Protein AF-A0A501WAD2-F1 (afdb_monomer_lite)

Radius of gyration: 19.69 Å; chains: 1; bounding box: 41×46×66 Å

Structure (mmCIF, N/CA/C/O backbone):
data_AF-A0A501WAD2-F1
#
_entry.id   AF-A0A501WAD2-F1
#
loop_
_atom_site.group_PDB
_atom_site.id
_atom_site.type_symbol
_atom_site.label_atom_id
_atom_site.label_alt_id
_atom_site.label_comp_id
_atom_site.label_asym_id
_atom_site.label_entity_id
_atom_site.label_seq_id
_atom_site.pdbx_PDB_ins_code
_atom_site.Cartn_x
_atom_site.Cartn_y
_atom_site.Cartn_z
_atom_site.occupancy
_atom_site.B_iso_or_equiv
_atom_site.auth_seq_id
_atom_site.auth_comp_id
_atom_site.auth_asym_id
_atom_site.auth_atom_id
_atom_site.pdbx_PDB_model_num
ATOM 1 N N . MET A 1 1 ? -10.695 -3.472 30.722 1.00 73.25 1 MET A N 1
ATOM 2 C CA . MET A 1 1 ? -9.506 -3.443 29.835 1.00 73.25 1 MET A CA 1
ATOM 3 C C . MET A 1 1 ? -9.519 -4.589 28.823 1.00 73.25 1 MET A C 1
ATOM 5 O O . MET A 1 1 ? -9.433 -4.303 27.638 1.00 73.25 1 MET A O 1
ATOM 9 N N . ILE A 1 2 ? -9.772 -5.833 29.249 1.00 86.38 2 ILE A N 1
ATOM 10 C CA . ILE A 1 2 ? -9.885 -7.027 28.379 1.00 86.38 2 ILE A CA 1
ATOM 11 C C . ILE A 1 2 ? -10.827 -6.835 27.174 1.00 86.38 2 ILE A C 1
ATOM 13 O O . ILE A 1 2 ? -10.430 -7.096 26.046 1.00 86.38 2 ILE A O 1
ATOM 17 N N . LYS A 1 3 ? -12.031 -6.272 27.371 1.00 86.75 3 LYS A N 1
ATOM 18 C CA . LYS A 1 3 ? -12.983 -6.011 26.268 1.00 86.75 3 LYS A CA 1
ATOM 19 C C . LYS A 1 3 ? -12.389 -5.155 25.136 1.00 86.75 3 LYS A C 1
ATOM 21 O O . LYS A 1 3 ? -12.665 -5.409 23.973 1.00 86.75 3 LYS A O 1
ATOM 26 N N . ARG A 1 4 ? -11.553 -4.158 25.459 1.00 85.75 4 ARG A N 1
ATOM 27 C CA . ARG A 1 4 ? -10.900 -3.309 24.445 1.00 85.75 4 ARG A CA 1
ATOM 28 C C . ARG A 1 4 ? -9.785 -4.047 23.708 1.00 85.75 4 ARG A C 1
ATOM 30 O O . ARG A 1 4 ? -9.623 -3.819 22.518 1.00 85.75 4 ARG A O 1
ATOM 37 N N . ALA A 1 5 ? -9.058 -4.927 24.397 1.00 89.06 5 ALA A N 1
ATOM 38 C CA . ALA A 1 5 ? -8.034 -5.761 23.775 1.00 89.06 5 ALA A CA 1
ATOM 39 C C . ALA A 1 5 ? -8.655 -6.742 22.767 1.00 89.06 5 ALA A C 1
ATOM 41 O O . ALA A 1 5 ? -8.187 -6.823 21.638 1.00 89.06 5 ALA A O 1
ATOM 42 N N . ILE A 1 6 ? -9.766 -7.394 23.131 1.00 93.94 6 ILE A N 1
ATOM 43 C CA . ILE A 1 6 ? -10.498 -8.307 22.237 1.00 93.94 6 ILE A CA 1
ATOM 44 C C . ILE A 1 6 ? -10.983 -7.573 20.980 1.00 93.94 6 ILE A C 1
ATOM 46 O O . ILE A 1 6 ? -10.770 -8.051 19.871 1.00 93.94 6 ILE A O 1
ATOM 50 N N . ILE A 1 7 ? -11.583 -6.387 21.138 1.00 93.81 7 ILE A N 1
ATOM 51 C CA . ILE A 1 7 ? -12.033 -5.580 19.992 1.00 93.81 7 ILE A CA 1
ATOM 52 C C . ILE A 1 7 ? -10.848 -5.187 19.099 1.00 93.81 7 ILE A C 1
ATOM 54 O O . ILE A 1 7 ? -10.958 -5.275 17.881 1.00 93.81 7 ILE A O 1
ATOM 58 N N . GLY A 1 8 ? -9.709 -4.805 19.685 1.00 93.62 8 GLY A N 1
ATOM 59 C CA . GLY A 1 8 ? -8.494 -4.512 18.924 1.00 93.62 8 GLY A CA 1
ATOM 60 C C . GLY A 1 8 ? -8.028 -5.707 18.089 1.00 93.62 8 GLY A C 1
ATOM 61 O O . GLY A 1 8 ? -7.800 -5.559 16.894 1.00 93.62 8 GLY A O 1
ATOM 62 N N . ILE A 1 9 ? -7.965 -6.902 18.683 1.00 95.81 9 ILE A N 1
ATOM 63 C CA . ILE A 1 9 ? -7.579 -8.131 17.968 1.00 95.81 9 ILE A CA 1
ATOM 64 C C . ILE A 1 9 ? -8.532 -8.404 16.800 1.00 95.81 9 ILE A C 1
ATOM 66 O O . ILE A 1 9 ? -8.077 -8.659 15.688 1.00 95.81 9 ILE A O 1
ATOM 70 N N . LEU A 1 10 ? -9.845 -8.293 17.017 1.00 96.69 10 LEU A N 1
ATOM 71 C CA . LEU A 1 10 ? -10.831 -8.482 15.949 1.00 96.69 10 LEU A CA 1
ATOM 72 C C . LEU A 1 10 ? -10.635 -7.478 14.806 1.00 96.69 10 LEU A C 1
ATOM 74 O O . LEU A 1 10 ? -10.678 -7.859 13.642 1.00 96.69 10 LEU A O 1
ATOM 78 N N . ILE A 1 11 ? -10.365 -6.212 15.119 1.00 96.50 11 ILE A N 1
ATOM 79 C CA . ILE A 1 11 ? -10.131 -5.169 14.110 1.00 96.50 11 ILE A CA 1
ATOM 80 C C . ILE A 1 11 ? -8.839 -5.413 13.333 1.00 96.50 11 ILE A C 1
ATOM 82 O O . ILE A 1 11 ? -8.814 -5.228 12.118 1.00 96.50 11 ILE A O 1
ATOM 86 N N . PHE A 1 12 ? -7.784 -5.863 14.010 1.00 97.12 12 PHE A N 1
ATOM 87 C CA . PHE A 1 12 ? -6.547 -6.263 13.351 1.00 97.12 12 PHE A CA 1
ATOM 88 C C . PHE A 1 12 ? -6.797 -7.398 12.350 1.00 97.12 12 PHE A C 1
ATOM 90 O O . PHE A 1 12 ? -6.372 -7.303 11.201 1.00 97.12 12 PHE A O 1
ATOM 97 N N . LEU A 1 13 ? -7.547 -8.430 12.755 1.00 97.56 13 LEU A N 1
ATOM 98 C CA . LEU A 1 13 ? -7.909 -9.552 11.885 1.00 97.56 13 LEU A CA 1
ATOM 99 C C . LEU A 1 13 ? -8.771 -9.114 10.696 1.00 97.56 13 LEU A C 1
ATOM 101 O O . LEU A 1 13 ? -8.549 -9.587 9.586 1.00 97.56 13 LEU A O 1
ATOM 105 N N . VAL A 1 14 ? -9.704 -8.177 10.892 1.00 96.88 14 VAL A N 1
ATOM 106 C CA . VAL A 1 14 ? -10.472 -7.576 9.787 1.00 96.88 14 VAL A CA 1
ATOM 107 C C . VAL A 1 14 ? -9.543 -6.851 8.810 1.00 96.88 14 VAL A C 1
ATOM 109 O O . VAL A 1 14 ? -9.708 -6.987 7.598 1.00 96.88 14 VAL A O 1
ATOM 112 N N . GLY A 1 15 ? -8.540 -6.125 9.310 1.00 96.81 15 GLY A N 1
ATOM 113 C CA . GLY A 1 15 ? -7.517 -5.492 8.476 1.00 96.81 15 GLY A CA 1
ATOM 114 C C . GLY A 1 15 ? -6.723 -6.510 7.655 1.00 96.81 15 GLY A C 1
ATOM 115 O O . GLY A 1 15 ? -6.603 -6.358 6.443 1.00 96.81 15 GLY A O 1
ATOM 116 N N . VAL A 1 16 ? -6.258 -7.590 8.288 1.00 96.94 16 VAL A N 1
ATOM 117 C CA . VAL A 1 16 ? -5.551 -8.694 7.615 1.00 96.94 16 VAL A CA 1
ATOM 118 C C . VAL A 1 16 ? -6.428 -9.356 6.549 1.00 96.94 16 VAL A C 1
ATOM 120 O O . VAL A 1 16 ? -5.984 -9.534 5.418 1.00 96.94 16 VAL A O 1
ATOM 123 N N . ALA A 1 17 ? -7.687 -9.667 6.869 1.00 96.81 17 ALA A N 1
ATOM 124 C CA . ALA A 1 17 ? -8.629 -10.251 5.915 1.00 96.81 17 ALA A CA 1
ATOM 125 C C . ALA A 1 17 ? -8.881 -9.319 4.720 1.00 96.81 17 ALA A C 1
ATOM 127 O O . ALA A 1 17 ? -8.909 -9.763 3.576 1.00 96.81 17 ALA A O 1
ATOM 128 N N . THR A 1 18 ? -8.999 -8.013 4.973 1.00 94.81 18 THR A N 1
ATOM 129 C CA . THR A 1 18 ? -9.127 -7.005 3.912 1.00 94.81 18 THR A CA 1
ATOM 130 C C . THR A 1 18 ? -7.891 -6.990 3.012 1.00 94.81 18 THR A C 1
ATOM 132 O O . THR A 1 18 ? -8.026 -6.904 1.795 1.00 94.81 18 THR A O 1
ATOM 135 N N . ALA A 1 19 ? -6.693 -7.125 3.585 1.00 96.00 19 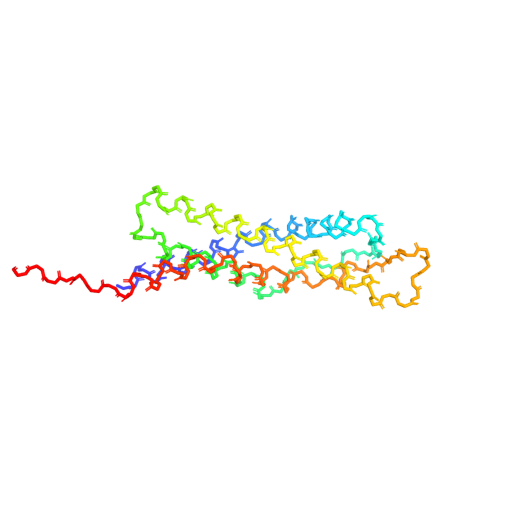ALA A N 1
ATOM 136 C CA . ALA A 1 19 ? -5.454 -7.231 2.821 1.00 96.00 19 ALA A CA 1
ATOM 137 C C . ALA A 1 19 ? -5.462 -8.442 1.873 1.00 96.00 19 ALA A C 1
ATOM 139 O O . ALA A 1 19 ? -5.141 -8.285 0.701 1.00 96.00 19 ALA A O 1
ATOM 140 N N . VAL A 1 20 ? -5.905 -9.616 2.337 1.00 95.06 20 VAL A N 1
ATOM 141 C CA . VAL A 1 20 ? -6.034 -10.815 1.483 1.00 95.06 20 VAL A CA 1
ATOM 142 C C . VAL A 1 20 ? -6.964 -10.560 0.291 1.00 95.06 20 VAL A C 1
ATOM 144 O O . VAL A 1 20 ? -6.650 -10.942 -0.832 1.00 95.06 20 VAL A O 1
ATOM 147 N N . LEU A 1 21 ? -8.089 -9.871 0.506 1.00 94.81 21 LEU A N 1
ATOM 148 C CA . LEU A 1 21 ? -9.041 -9.557 -0.567 1.00 94.81 21 LEU A CA 1
ATOM 149 C C . LEU A 1 21 ? -8.498 -8.533 -1.576 1.00 94.81 21 LEU A C 1
ATOM 151 O O . LEU A 1 21 ? -8.864 -8.566 -2.751 1.00 94.81 21 LEU A O 1
ATOM 155 N N . LEU A 1 22 ? -7.654 -7.603 -1.126 1.00 94.06 22 LEU A N 1
ATOM 156 C CA . LEU A 1 22 ? -7.138 -6.510 -1.953 1.00 94.06 22 LEU A CA 1
ATOM 157 C C . LEU A 1 22 ? -5.816 -6.828 -2.650 1.00 94.06 22 LEU A C 1
ATOM 159 O O . LEU A 1 22 ? -5.440 -6.091 -3.559 1.00 94.06 22 LEU A O 1
ATOM 163 N N . GLU A 1 23 ? -5.128 -7.898 -2.263 1.00 93.31 23 GLU A N 1
ATOM 164 C CA . GLU A 1 23 ? -3.789 -8.238 -2.746 1.00 93.31 23 GLU A CA 1
ATOM 165 C C . GLU A 1 23 ? -3.671 -8.221 -4.269 1.00 93.31 23 GLU A C 1
ATOM 167 O O . GLU A 1 23 ? -2.887 -7.445 -4.824 1.00 93.31 23 GLU A O 1
ATOM 172 N N . GLN A 1 24 ? -4.495 -9.018 -4.949 1.00 91.88 24 GLN A N 1
ATOM 173 C CA . GLN A 1 24 ? -4.446 -9.122 -6.403 1.00 91.88 24 GLN A CA 1
ATOM 174 C C . GLN A 1 24 ? -4.821 -7.797 -7.077 1.00 91.88 24 GLN A C 1
ATOM 176 O O . GLN A 1 24 ? -4.161 -7.365 -8.021 1.00 91.88 24 GLN A O 1
ATOM 181 N N . SER A 1 25 ? -5.852 -7.124 -6.562 1.00 93.88 25 SER A N 1
ATOM 182 C CA . SER A 1 25 ? -6.340 -5.858 -7.119 1.00 93.88 25 SER A CA 1
ATOM 183 C C . SER A 1 25 ? -5.280 -4.762 -7.035 1.00 93.88 25 SER A C 1
ATOM 185 O O . SER A 1 25 ? -5.050 -4.037 -8.000 1.00 93.88 25 SER A O 1
ATOM 187 N N . LEU A 1 26 ? -4.598 -4.655 -5.893 1.00 93.44 26 LEU A N 1
ATOM 188 C CA . LEU A 1 26 ? -3.572 -3.640 -5.692 1.00 93.44 26 LEU A CA 1
ATOM 189 C C . LEU A 1 26 ? -2.330 -3.916 -6.541 1.00 93.44 26 LEU A C 1
ATOM 191 O O . LEU A 1 26 ? -1.719 -2.982 -7.053 1.00 93.44 26 LEU A O 1
ATOM 195 N N . ARG A 1 27 ? -1.967 -5.187 -6.723 1.00 93.06 27 ARG A N 1
ATOM 196 C CA . ARG A 1 27 ? -0.830 -5.563 -7.561 1.00 93.06 27 ARG A CA 1
ATOM 197 C C . ARG A 1 27 ? -1.052 -5.187 -9.020 1.00 93.06 27 ARG A C 1
ATOM 199 O O . ARG A 1 27 ? -0.196 -4.530 -9.606 1.00 93.06 27 ARG A O 1
ATOM 206 N N . VAL A 1 28 ? -2.212 -5.545 -9.572 1.00 93.31 28 VAL A N 1
ATOM 207 C CA . VAL A 1 28 ? -2.609 -5.155 -10.934 1.00 93.31 28 VAL A CA 1
ATOM 208 C C . VAL A 1 28 ? -2.623 -3.632 -11.057 1.00 93.31 28 VAL A C 1
ATOM 210 O O . VAL A 1 28 ? -2.043 -3.085 -11.989 1.00 93.31 28 VAL A O 1
ATOM 213 N N . PHE A 1 29 ? -3.169 -2.933 -10.060 1.00 95.56 29 PHE A N 1
ATOM 214 C CA . PHE A 1 29 ? -3.171 -1.473 -10.043 1.00 95.56 29 PHE A CA 1
ATOM 215 C C . PHE A 1 29 ? -1.755 -0.867 -10.060 1.00 95.56 29 PHE A C 1
ATOM 217 O O . PHE A 1 29 ? -1.494 0.062 -10.821 1.00 95.56 29 PHE A O 1
ATOM 224 N N . ILE A 1 30 ? -0.814 -1.406 -9.275 1.00 95.56 30 ILE A N 1
ATOM 225 C CA . ILE A 1 30 ? 0.594 -0.978 -9.296 1.00 95.56 30 ILE A CA 1
ATOM 226 C C . ILE A 1 30 ? 1.215 -1.242 -10.675 1.00 95.56 30 ILE A C 1
ATOM 228 O O . ILE A 1 30 ? 1.897 -0.373 -11.213 1.00 95.56 30 ILE A O 1
ATOM 232 N N . GLN A 1 31 ? 0.965 -2.403 -11.281 1.00 94.12 31 GLN A N 1
ATOM 233 C CA . GLN A 1 31 ? 1.476 -2.725 -12.619 1.00 94.12 31 GLN A CA 1
ATOM 234 C C . GLN A 1 31 ? 0.954 -1.747 -13.680 1.00 94.12 31 GLN A C 1
ATOM 236 O O . GLN A 1 31 ? 1.719 -1.281 -14.529 1.00 94.12 31 GLN A O 1
ATOM 241 N N . ASP A 1 32 ? -0.328 -1.396 -13.618 1.00 94.94 32 ASP A N 1
ATOM 242 C CA . ASP A 1 32 ? -0.934 -0.433 -14.536 1.00 94.94 32 ASP A CA 1
ATOM 243 C C . ASP A 1 32 ? -0.375 0.975 -14.331 1.00 94.94 32 ASP A C 1
ATOM 245 O O . ASP A 1 32 ? -0.071 1.663 -15.308 1.00 94.94 32 ASP A O 1
ATOM 249 N N . LEU A 1 33 ? -0.128 1.381 -13.080 1.00 95.62 33 LEU A N 1
ATOM 250 C CA . LEU A 1 33 ? 0.578 2.627 -12.788 1.00 95.62 33 LEU A CA 1
ATOM 251 C C . LEU A 1 33 ? 1.986 2.630 -13.382 1.00 95.62 33 LEU A C 1
ATOM 253 O O . LEU A 1 33 ? 2.373 3.626 -13.982 1.00 95.62 33 LEU A O 1
ATOM 257 N N . TYR A 1 34 ? 2.740 1.534 -13.292 1.00 94.06 34 TYR A N 1
ATOM 258 C CA . TYR A 1 34 ? 4.076 1.460 -13.894 1.00 94.06 34 TYR A CA 1
ATOM 259 C C . TYR A 1 34 ? 4.038 1.667 -15.407 1.00 94.06 34 TYR A C 1
ATOM 261 O O . TYR A 1 34 ? 4.831 2.446 -15.934 1.00 94.06 34 TYR A O 1
ATOM 269 N N . LYS A 1 35 ? 3.102 1.023 -16.113 1.00 93.38 35 LYS A N 1
ATOM 270 C CA . LYS A 1 35 ? 2.935 1.209 -17.566 1.00 93.38 35 LYS A CA 1
ATOM 271 C C . LYS A 1 35 ? 2.500 2.633 -17.902 1.00 93.38 35 LYS A C 1
ATOM 273 O O . LYS A 1 35 ? 3.060 3.261 -18.797 1.00 93.38 35 LYS A O 1
ATOM 278 N N . SER A 1 36 ? 1.508 3.149 -17.176 1.00 94.56 36 SER A N 1
ATOM 279 C CA . SER A 1 36 ? 0.913 4.456 -17.452 1.00 94.56 36 SER A CA 1
ATOM 280 C C . SER A 1 36 ? 1.875 5.603 -17.151 1.00 94.56 36 SER A C 1
ATOM 282 O O . SER A 1 36 ? 2.004 6.517 -17.959 1.00 94.56 36 SER A O 1
ATOM 284 N N . LEU A 1 37 ? 2.557 5.567 -16.004 1.00 93.19 37 LEU A N 1
ATOM 285 C CA . LEU A 1 37 ? 3.455 6.636 -15.556 1.00 93.19 37 LEU A CA 1
ATOM 286 C C . LEU A 1 37 ? 4.752 6.679 -16.365 1.00 93.19 37 LEU A C 1
ATOM 288 O O . LEU A 1 37 ? 5.348 7.741 -16.494 1.00 93.19 37 LEU A O 1
ATOM 292 N N . SER A 1 38 ? 5.164 5.550 -16.941 1.00 89.94 38 SER A N 1
ATOM 293 C CA . SER A 1 38 ? 6.347 5.452 -17.799 1.00 89.94 38 SER A CA 1
ATOM 294 C C . SER A 1 38 ? 6.074 5.744 -19.280 1.00 89.94 38 SER A C 1
ATOM 296 O O . SER A 1 38 ? 6.963 5.565 -20.113 1.00 89.94 38 SER A O 1
ATOM 298 N N . GLY A 1 39 ? 4.850 6.134 -19.652 1.00 87.88 39 GLY A N 1
ATOM 299 C CA . GLY A 1 39 ? 4.488 6.349 -21.056 1.00 87.88 39 GLY A CA 1
ATOM 300 C C . GLY A 1 39 ? 4.620 5.084 -21.913 1.00 87.88 39 GLY A C 1
ATOM 301 O O . GLY A 1 39 ? 5.023 5.172 -23.069 1.00 87.88 39 GLY A O 1
ATOM 302 N N . GLN A 1 40 ? 4.318 3.907 -21.347 1.00 85.88 40 GLN A N 1
ATOM 303 C CA . GLN A 1 40 ? 4.454 2.587 -21.989 1.00 85.88 40 GLN A CA 1
ATOM 304 C C . GLN A 1 40 ? 5.901 2.167 -22.307 1.00 85.88 40 GLN A C 1
ATOM 306 O O . GLN A 1 40 ? 6.120 1.209 -23.051 1.00 85.88 40 GLN A O 1
ATOM 311 N N . SER A 1 41 ? 6.906 2.846 -21.745 1.00 87.25 41 SER A N 1
ATOM 312 C CA . SER A 1 41 ? 8.304 2.414 -21.882 1.00 87.25 41 SER A CA 1
ATOM 313 C C . SER A 1 41 ? 8.617 1.174 -21.037 1.00 87.25 41 SER A C 1
ATOM 315 O O . SER A 1 41 ? 9.511 0.410 -21.398 1.00 87.25 41 SER A O 1
ATOM 317 N N . ILE A 1 42 ? 7.856 0.920 -19.965 1.00 90.19 42 ILE A N 1
ATOM 318 C CA . ILE A 1 42 ? 7.921 -0.326 -19.192 1.00 90.19 42 ILE A CA 1
ATOM 319 C C . ILE A 1 42 ? 6.843 -1.297 -19.675 1.00 90.19 42 ILE A C 1
ATOM 321 O O . ILE A 1 42 ? 5.653 -0.981 -19.654 1.00 90.19 42 ILE A O 1
ATOM 325 N N . TYR A 1 43 ? 7.253 -2.514 -20.031 1.00 90.50 43 TYR A N 1
ATOM 326 C CA . TYR A 1 43 ? 6.351 -3.634 -20.305 1.00 90.50 43 TYR A CA 1
ATOM 327 C C . TYR A 1 43 ? 6.760 -4.857 -19.485 1.00 90.50 43 TYR A C 1
ATOM 329 O O . TYR A 1 43 ? 7.935 -5.048 -19.175 1.00 90.50 43 TYR A O 1
ATOM 337 N N . PHE A 1 44 ? 5.786 -5.688 -19.119 1.00 90.50 44 PHE A N 1
ATOM 338 C CA . PHE A 1 44 ? 6.040 -6.838 -18.258 1.00 90.50 44 PHE A CA 1
ATOM 339 C C . PHE A 1 44 ? 6.289 -8.115 -19.057 1.00 90.50 44 PHE A C 1
ATOM 341 O O . PHE A 1 44 ? 5.560 -8.409 -20.005 1.00 90.50 44 PHE A O 1
ATOM 348 N N . VAL A 1 45 ? 7.301 -8.882 -18.650 1.00 89.94 45 VAL A N 1
ATOM 349 C CA . VAL A 1 45 ? 7.702 -10.150 -19.276 1.00 89.94 45 VAL A CA 1
ATOM 350 C C . VAL A 1 45 ? 7.690 -11.312 -18.281 1.00 89.94 45 VAL A C 1
ATOM 352 O O . VAL A 1 45 ? 7.875 -11.147 -17.074 1.00 89.94 45 VAL A O 1
ATOM 355 N N . GLY A 1 46 ? 7.498 -12.524 -18.802 1.00 87.00 46 GLY A N 1
ATOM 356 C CA . GLY A 1 46 ? 7.414 -13.749 -18.006 1.00 87.00 46 GLY A CA 1
ATOM 357 C C . GLY A 1 46 ? 6.020 -14.009 -17.429 1.00 87.00 46 GLY A C 1
ATOM 358 O O . GLY A 1 46 ? 5.033 -13.409 -17.850 1.00 87.00 46 GLY A O 1
ATOM 359 N N . LYS A 1 47 ? 5.936 -14.951 -16.486 1.00 82.31 47 LYS A N 1
ATOM 360 C CA . LYS A 1 47 ? 4.702 -15.273 -15.757 1.00 82.31 47 LYS A CA 1
ATOM 361 C C . LYS A 1 47 ? 4.683 -14.522 -14.425 1.00 82.31 47 LYS A C 1
ATOM 363 O O . LYS A 1 47 ? 5.728 -14.379 -13.792 1.00 82.31 47 LYS A O 1
ATOM 368 N N . ASP A 1 48 ? 3.504 -14.081 -14.003 1.00 80.12 48 ASP A N 1
ATOM 369 C CA . ASP A 1 48 ? 3.290 -13.541 -12.660 1.00 80.12 48 ASP A CA 1
ATOM 370 C C . ASP A 1 48 ? 3.333 -14.704 -11.654 1.00 80.12 48 ASP A C 1
ATOM 372 O O . ASP A 1 48 ? 2.413 -15.519 -11.588 1.00 80.12 48 ASP A O 1
ATOM 376 N N . PHE A 1 49 ? 4.454 -14.839 -10.941 1.00 73.88 49 PHE A N 1
ATOM 377 C CA . PHE A 1 49 ? 4.708 -15.931 -9.994 1.00 73.88 49 PHE A CA 1
ATOM 378 C C . PHE A 1 49 ? 4.611 -15.484 -8.535 1.00 73.88 49 PHE A C 1
ATOM 380 O O . PHE A 1 49 ? 5.225 -16.090 -7.658 1.00 73.88 49 PHE A O 1
ATOM 387 N N . ASN A 1 50 ? 3.838 -14.441 -8.247 1.00 71.81 50 ASN A N 1
ATOM 388 C CA . ASN A 1 50 ? 3.699 -13.957 -6.884 1.00 71.81 50 A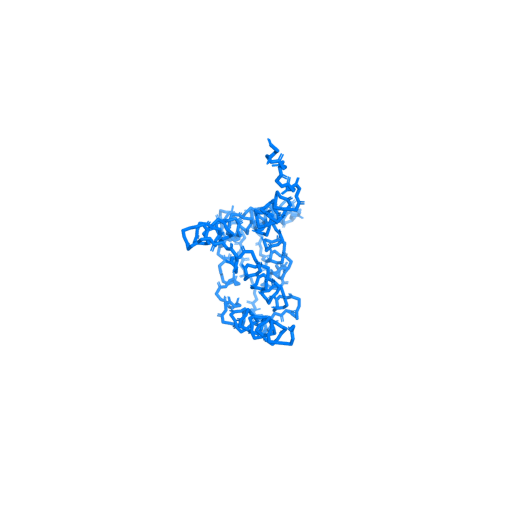SN A CA 1
ATOM 389 C C . ASN A 1 50 ? 2.398 -14.503 -6.260 1.00 71.81 50 ASN A C 1
ATOM 391 O O . ASN A 1 50 ? 1.355 -13.861 -6.259 1.00 71.81 50 ASN A O 1
ATOM 395 N N . LEU A 1 51 ? 2.413 -15.761 -5.810 1.00 72.06 51 LEU A N 1
ATOM 396 C CA . LEU A 1 51 ? 1.200 -16.447 -5.327 1.00 72.06 51 LEU A CA 1
ATOM 397 C C . LEU A 1 51 ? 0.628 -15.847 -4.034 1.00 72.06 51 LEU A C 1
ATOM 399 O O . LEU A 1 51 ? -0.585 -15.878 -3.854 1.00 72.06 51 LEU A O 1
ATOM 403 N N . PHE A 1 52 ? 1.487 -15.309 -3.167 1.00 81.31 52 PHE A N 1
ATOM 404 C CA . PHE A 1 52 ? 1.101 -14.713 -1.890 1.00 81.31 52 PHE A CA 1
ATOM 405 C C . PHE A 1 52 ? 2.045 -13.566 -1.538 1.00 81.31 52 PHE A C 1
ATOM 407 O O . PHE A 1 52 ? 3.260 -13.687 -1.714 1.00 81.31 52 PHE A O 1
ATOM 414 N N . ALA A 1 53 ? 1.496 -12.480 -1.004 1.00 86.75 53 ALA A N 1
ATOM 415 C CA . ALA A 1 53 ? 2.274 -11.379 -0.461 1.00 86.75 53 ALA A CA 1
ATOM 416 C C . ALA A 1 53 ? 3.028 -11.796 0.811 1.00 86.75 53 ALA A C 1
ATOM 418 O O . ALA A 1 53 ? 2.721 -12.806 1.455 1.00 86.75 53 ALA A O 1
ATOM 419 N N . SER A 1 54 ? 4.035 -11.014 1.208 1.00 91.44 54 SER A N 1
ATOM 420 C CA . SER A 1 54 ? 4.764 -11.321 2.439 1.00 91.44 54 SER A CA 1
ATOM 421 C C . SER A 1 54 ? 3.895 -11.131 3.694 1.00 91.44 54 SER A C 1
ATOM 423 O O . SER A 1 54 ? 2.959 -10.333 3.714 1.00 91.44 54 SER A O 1
ATOM 425 N N . PRO A 1 55 ? 4.245 -11.761 4.828 1.00 93.44 55 PRO A N 1
ATOM 426 C CA . PRO A 1 55 ? 3.600 -11.482 6.113 1.00 93.44 55 PRO A CA 1
ATOM 427 C C . PRO A 1 55 ? 3.581 -9.991 6.493 1.00 93.44 55 PRO A C 1
ATOM 429 O O . PRO A 1 55 ? 2.660 -9.529 7.168 1.00 93.44 55 PRO A O 1
ATOM 432 N N . ILE A 1 56 ? 4.579 -9.221 6.042 1.00 93.88 56 ILE A N 1
ATOM 433 C CA . ILE A 1 56 ? 4.694 -7.783 6.314 1.00 93.88 56 ILE A CA 1
ATOM 434 C C . ILE A 1 56 ? 3.555 -7.015 5.633 1.00 93.88 56 ILE A C 1
ATOM 436 O O . ILE A 1 56 ? 2.966 -6.130 6.258 1.00 93.88 56 ILE A O 1
ATOM 440 N N . TYR A 1 57 ? 3.193 -7.396 4.403 1.00 94.00 57 TYR A N 1
ATOM 441 C CA . TYR A 1 57 ? 2.033 -6.862 3.687 1.00 94.00 57 TYR A CA 1
ATOM 442 C C . TYR A 1 57 ? 0.767 -6.987 4.543 1.00 94.00 57 TYR A C 1
ATOM 444 O O . TYR A 1 57 ? 0.122 -5.983 4.853 1.00 94.00 57 TYR A O 1
ATOM 452 N N . TYR A 1 58 ? 0.444 -8.196 5.011 1.00 95.50 58 TYR A N 1
ATOM 453 C CA . TYR A 1 58 ? -0.803 -8.440 5.743 1.00 95.50 58 TYR A CA 1
ATOM 454 C C . TYR A 1 58 ? -0.816 -7.717 7.092 1.00 95.50 58 TYR A C 1
ATOM 456 O O . TYR A 1 58 ? -1.799 -7.062 7.455 1.00 95.50 58 TYR A O 1
ATOM 464 N N . CYS A 1 59 ? 0.304 -7.771 7.816 1.00 95.62 59 CYS A N 1
ATOM 465 C CA . CYS A 1 59 ? 0.462 -7.076 9.088 1.00 95.62 59 CYS A CA 1
ATOM 466 C C . CYS A 1 59 ? 0.303 -5.557 8.940 1.00 95.62 59 CYS A C 1
ATOM 468 O O . CYS A 1 59 ? -0.277 -4.923 9.822 1.00 95.62 59 CYS A O 1
ATOM 470 N N . SER A 1 60 ? 0.753 -4.964 7.828 1.00 95.75 60 SER A N 1
ATOM 471 C CA . SER A 1 60 ? 0.636 -3.519 7.599 1.00 95.75 60 SER A CA 1
ATOM 472 C C . SER A 1 60 ? -0.822 -3.042 7.533 1.00 95.75 60 SER A C 1
ATOM 474 O O . SER A 1 60 ? -1.150 -2.007 8.117 1.00 95.75 60 SER A O 1
ATOM 476 N N . PHE A 1 61 ? -1.727 -3.828 6.937 1.00 95.94 61 PHE A N 1
ATOM 477 C CA . PHE A 1 61 ? -3.165 -3.524 6.912 1.00 95.94 61 PHE A CA 1
ATOM 478 C C . PHE A 1 61 ? -3.820 -3.719 8.272 1.00 95.94 61 PHE A C 1
ATOM 480 O O . PHE A 1 61 ? -4.652 -2.905 8.677 1.00 95.94 61 PHE A O 1
ATOM 487 N N . GLY A 1 62 ? -3.426 -4.763 9.002 1.00 96.06 62 GLY A N 1
ATOM 488 C CA . GLY A 1 62 ? -3.875 -4.961 10.377 1.00 96.06 62 GLY A CA 1
ATOM 489 C C . GLY A 1 62 ? -3.499 -3.774 11.273 1.00 96.06 62 GLY A C 1
ATOM 490 O O . GLY A 1 62 ? -4.341 -3.253 12.009 1.00 96.06 62 GLY A O 1
ATOM 491 N N . ILE A 1 63 ? -2.258 -3.286 11.168 1.00 94.94 63 ILE A N 1
ATOM 492 C CA . ILE A 1 63 ? -1.784 -2.102 11.900 1.00 94.94 63 ILE A CA 1
ATOM 493 C C . ILE A 1 63 ? -2.543 -0.846 11.456 1.00 94.94 63 ILE A C 1
ATOM 495 O O . ILE A 1 63 ? -3.004 -0.087 12.308 1.00 94.94 63 ILE A O 1
ATOM 499 N N . LEU A 1 64 ? -2.726 -0.634 10.150 1.00 95.25 64 LEU A N 1
ATOM 500 C CA . LEU A 1 64 ? -3.506 0.487 9.618 1.00 95.25 64 LEU A CA 1
ATOM 501 C C . LEU A 1 64 ? -4.927 0.507 10.203 1.00 95.25 64 LEU A C 1
ATOM 503 O O . LEU A 1 64 ? -5.372 1.543 10.700 1.00 95.25 64 LEU A O 1
ATOM 507 N N . ALA A 1 65 ? -5.613 -0.639 10.207 1.00 94.88 65 ALA A N 1
ATOM 508 C CA . ALA A 1 65 ? -6.955 -0.776 10.766 1.00 94.88 65 ALA A CA 1
ATOM 509 C C . ALA A 1 65 ? -6.989 -0.445 12.268 1.00 94.88 65 ALA A C 1
ATOM 511 O O . ALA A 1 65 ? -7.859 0.306 12.716 1.00 94.88 65 ALA A O 1
ATOM 512 N N . LEU A 1 66 ? -6.013 -0.934 13.041 1.00 94.25 66 LEU A N 1
ATOM 513 C CA . LEU A 1 66 ? -5.878 -0.614 14.465 1.00 94.25 66 LEU A CA 1
ATOM 514 C C . LEU A 1 66 ? -5.674 0.883 14.713 1.00 94.25 66 LEU A C 1
ATOM 516 O O . LEU A 1 66 ? -6.341 1.466 15.574 1.00 94.25 66 LEU A O 1
ATOM 520 N N . VAL A 1 67 ? -4.769 1.517 13.964 1.00 91.69 67 VAL A N 1
ATOM 521 C CA . VAL A 1 67 ? -4.478 2.948 14.110 1.00 91.69 67 VAL A CA 1
ATOM 522 C C . VAL A 1 67 ? -5.713 3.773 13.758 1.00 91.69 67 VAL A C 1
ATOM 524 O O . VAL A 1 67 ? -6.107 4.638 14.544 1.00 91.69 67 VAL A O 1
ATOM 527 N N . LEU A 1 68 ? -6.381 3.469 12.644 1.00 91.38 68 LEU A N 1
ATOM 528 C CA . LEU A 1 68 ? -7.603 4.160 12.231 1.00 91.38 68 LEU A CA 1
ATOM 529 C C . LEU A 1 68 ? -8.737 3.982 13.237 1.00 91.38 68 LEU A C 1
ATOM 531 O O . LEU A 1 68 ? -9.398 4.960 13.594 1.00 91.38 68 LEU A O 1
ATOM 535 N N . TRP A 1 69 ? -8.932 2.773 13.763 1.00 91.19 69 TRP A N 1
ATOM 536 C CA . TRP A 1 69 ? -9.908 2.543 14.820 1.00 91.19 69 TRP A CA 1
ATOM 537 C C . TRP A 1 69 ? -9.587 3.364 16.067 1.00 91.19 69 TRP A C 1
ATOM 539 O O . TRP A 1 69 ? -10.453 4.063 16.586 1.00 91.19 69 TRP A O 1
ATOM 549 N N . SER A 1 70 ? -8.332 3.354 16.522 1.00 88.31 70 SER A N 1
ATOM 550 C CA . SER A 1 70 ? -7.925 4.115 17.707 1.00 88.31 70 SER A CA 1
ATOM 551 C C . SER A 1 70 ? -8.136 5.629 17.539 1.00 88.31 70 SER A C 1
ATOM 553 O O . SER A 1 70 ? -8.562 6.306 18.481 1.00 88.31 70 SER A O 1
ATOM 555 N N . ALA A 1 71 ? -7.905 6.152 16.330 1.00 85.88 71 ALA A N 1
ATOM 556 C CA . ALA A 1 71 ? -8.066 7.563 15.998 1.00 85.88 71 ALA A CA 1
ATOM 557 C C . ALA A 1 71 ? -9.542 7.980 15.871 1.00 85.88 71 ALA A C 1
ATOM 559 O O . ALA A 1 71 ? -9.900 9.106 16.227 1.00 85.88 71 ALA A O 1
ATOM 560 N N . THR A 1 72 ? -10.406 7.077 15.400 1.00 87.69 72 THR A N 1
ATOM 561 C CA . THR A 1 72 ? -11.839 7.337 15.172 1.00 87.69 72 THR A CA 1
ATOM 562 C C . THR A 1 72 ? -12.727 6.989 16.367 1.00 87.69 72 THR A C 1
ATOM 564 O O . THR A 1 72 ? -13.761 7.622 16.552 1.00 87.69 72 THR A O 1
ATOM 567 N N . ALA A 1 73 ? -12.306 6.085 17.259 1.00 82.75 73 ALA A N 1
ATOM 568 C CA . ALA A 1 73 ? -13.099 5.618 18.405 1.00 82.75 73 ALA A CA 1
ATOM 569 C C . ALA A 1 73 ? -13.550 6.726 19.378 1.00 82.75 73 ALA A C 1
ATOM 571 O O . ALA A 1 73 ? -14.452 6.512 20.185 1.00 82.75 73 ALA A O 1
ATOM 572 N N . LYS A 1 74 ? -12.908 7.899 19.343 1.00 73.81 74 LYS A N 1
ATOM 573 C CA . LYS A 1 74 ? -13.241 9.063 20.184 1.00 73.81 74 LYS A CA 1
ATOM 574 C C . LYS A 1 74 ? -13.589 10.314 19.369 1.00 73.81 74 LYS A C 1
ATOM 576 O O . LYS A 1 74 ? -13.600 11.404 19.936 1.00 73.81 74 LYS A O 1
ATOM 581 N N . ALA A 1 75 ? -13.756 10.190 18.056 1.00 75.31 75 ALA A N 1
ATOM 582 C CA . ALA A 1 75 ? -14.043 11.311 17.171 1.00 75.31 75 ALA A CA 1
ATOM 583 C C . ALA A 1 75 ? -15.536 11.360 16.827 1.00 75.31 75 ALA A C 1
ATOM 585 O O . ALA A 1 75 ? -16.215 10.338 16.766 1.00 75.31 75 ALA A O 1
ATOM 586 N N . GLU A 1 76 ? -16.052 12.560 16.569 1.00 81.62 76 GLU A N 1
ATOM 587 C CA . GLU A 1 76 ? -17.404 12.721 16.035 1.00 81.62 76 GLU A CA 1
ATOM 588 C C . GLU A 1 76 ? -17.538 12.041 14.663 1.00 81.62 76 GLU A C 1
ATOM 590 O O . GLU A 1 76 ? -16.562 11.932 13.913 1.00 81.62 76 GLU A O 1
ATOM 595 N N . LYS A 1 77 ? -18.756 11.616 14.300 1.00 80.44 77 LYS A N 1
ATOM 596 C CA . LYS A 1 77 ? -19.018 10.876 13.049 1.00 80.44 77 LYS A CA 1
ATOM 597 C C . LYS A 1 77 ? -18.479 11.607 11.810 1.00 80.44 77 LYS A C 1
ATOM 599 O O . LYS A 1 77 ? -17.753 11.009 11.021 1.00 80.44 77 LYS A O 1
ATOM 604 N N . LYS A 1 78 ? -18.750 12.915 11.683 1.00 80.44 78 LYS A N 1
ATOM 605 C CA . LYS A 1 78 ? -18.250 13.749 10.570 1.00 80.44 78 LYS A CA 1
ATOM 606 C C . LYS A 1 78 ? -16.719 13.805 10.539 1.00 80.44 78 LYS A C 1
ATOM 608 O O . LYS A 1 78 ? -16.107 13.610 9.493 1.00 80.44 78 LYS A O 1
ATOM 613 N N . GLY A 1 79 ? -16.097 13.999 11.702 1.00 82.44 79 GLY A N 1
ATOM 614 C CA . GLY A 1 79 ? -14.641 14.046 11.837 1.00 82.44 79 GLY A CA 1
ATOM 615 C C . GLY A 1 79 ? -13.944 12.697 11.628 1.00 82.44 79 GLY A C 1
ATOM 616 O O . GLY A 1 79 ? -12.742 12.688 11.367 1.00 82.44 79 GLY A O 1
ATOM 617 N N . SER A 1 80 ? -14.666 11.580 11.753 1.00 86.12 80 SER A N 1
ATOM 618 C CA . SER A 1 80 ? -14.156 10.231 11.478 1.00 86.12 80 SER A CA 1
ATOM 619 C C . SER A 1 80 ? -14.157 9.928 9.982 1.00 86.12 80 SER A C 1
ATOM 621 O O . SER A 1 80 ? -13.149 9.468 9.459 1.00 86.12 80 SER A O 1
ATOM 623 N N . ILE A 1 81 ? -15.245 10.261 9.279 1.00 88.44 81 ILE A N 1
ATOM 624 C CA . ILE A 1 81 ? -15.346 10.084 7.821 1.00 88.44 81 ILE A CA 1
ATOM 625 C C . ILE A 1 81 ? -14.284 10.925 7.105 1.00 88.44 81 ILE A C 1
ATOM 627 O O . ILE A 1 81 ? -13.576 10.411 6.245 1.00 88.44 81 ILE A O 1
ATOM 631 N N . ALA A 1 82 ? -14.114 12.189 7.506 1.00 88.75 82 ALA A N 1
ATOM 632 C CA . ALA A 1 82 ? -13.090 13.060 6.933 1.00 88.75 82 ALA A CA 1
ATOM 633 C C . ALA A 1 82 ? -11.669 12.498 7.117 1.00 88.75 82 ALA A C 1
ATOM 635 O O . ALA A 1 82 ? -10.853 12.586 6.205 1.00 88.75 82 ALA A O 1
ATOM 636 N N . LEU A 1 83 ? -11.378 11.884 8.273 1.00 88.81 83 LEU A N 1
ATOM 637 C CA . LEU A 1 83 ? -10.079 11.259 8.524 1.00 88.81 83 LEU A CA 1
ATOM 638 C C . LEU A 1 83 ? -9.863 10.029 7.637 1.00 88.81 83 LEU A C 1
ATOM 640 O O . LEU A 1 83 ? -8.800 9.903 7.043 1.00 88.81 83 LEU A O 1
ATOM 644 N N . LEU A 1 84 ? -10.866 9.153 7.522 1.00 90.94 84 LEU A N 1
ATOM 645 C CA . LEU A 1 84 ? -10.788 7.967 6.664 1.00 90.94 84 LEU A CA 1
ATOM 646 C C . LEU A 1 84 ? -10.569 8.349 5.196 1.00 90.94 84 LEU A C 1
ATOM 648 O O . LEU A 1 84 ? -9.690 7.787 4.548 1.00 90.94 84 LEU A O 1
ATOM 652 N N . LEU A 1 85 ? -11.317 9.339 4.698 1.00 92.44 85 LEU A N 1
ATOM 653 C CA . LEU A 1 85 ? -11.147 9.861 3.341 1.00 92.44 85 LEU A CA 1
ATOM 654 C C . LEU A 1 85 ? -9.754 10.460 3.139 1.00 92.44 85 LEU A C 1
ATOM 656 O O . LEU A 1 85 ? -9.097 10.152 2.150 1.00 92.44 85 LEU A O 1
ATOM 660 N N . LEU A 1 86 ? -9.275 11.267 4.088 1.00 92.31 86 LEU A N 1
ATOM 661 C CA . LEU A 1 86 ? -7.945 11.864 4.007 1.00 92.31 86 LEU A CA 1
ATOM 662 C C . LEU A 1 86 ? -6.843 10.798 4.000 1.00 92.31 86 LEU A C 1
ATOM 664 O O . LEU A 1 86 ? -5.913 10.899 3.206 1.00 92.31 86 LEU A O 1
ATOM 668 N N . THR A 1 87 ? -6.949 9.767 4.844 1.00 93.31 87 THR A N 1
ATOM 669 C CA . THR A 1 87 ? -6.002 8.645 4.851 1.00 93.31 87 THR A CA 1
ATOM 670 C C . THR A 1 87 ? -6.046 7.869 3.537 1.00 93.31 87 THR A C 1
ATOM 672 O O . THR A 1 87 ? -4.990 7.550 3.001 1.00 93.31 87 THR A O 1
ATOM 675 N N . ALA A 1 88 ? -7.231 7.610 2.977 1.00 93.94 88 ALA A N 1
ATOM 676 C CA . ALA A 1 88 ? -7.356 6.928 1.691 1.00 93.94 88 ALA A CA 1
ATOM 677 C C . ALA A 1 88 ? -6.717 7.742 0.552 1.00 93.94 88 ALA A C 1
ATOM 679 O O . ALA A 1 88 ? -5.903 7.217 -0.205 1.00 93.94 88 ALA A O 1
ATOM 680 N N . VAL A 1 89 ? -7.014 9.044 0.468 1.00 95.25 89 VAL A N 1
ATOM 681 C CA . VAL A 1 89 ? -6.416 9.947 -0.531 1.00 95.25 89 VAL A CA 1
ATOM 682 C C . VAL A 1 89 ? -4.899 10.034 -0.360 1.00 95.25 89 VAL A C 1
ATOM 684 O O . VAL A 1 89 ? -4.171 9.975 -1.350 1.00 95.25 89 VAL A O 1
ATOM 687 N N . ALA A 1 90 ? -4.409 10.127 0.879 1.00 95.12 90 ALA A N 1
ATOM 688 C CA . ALA A 1 90 ? -2.977 10.148 1.163 1.00 95.12 90 ALA A CA 1
ATOM 689 C C . ALA A 1 90 ? -2.297 8.836 0.746 1.00 95.12 90 ALA A C 1
ATOM 691 O O . ALA A 1 90 ? -1.217 8.879 0.165 1.00 95.12 90 ALA A O 1
ATOM 692 N N . PHE A 1 91 ? -2.944 7.690 0.980 1.00 96.31 91 PHE A N 1
ATOM 693 C CA . PHE A 1 91 ? -2.448 6.380 0.559 1.00 96.31 91 PHE A CA 1
ATOM 694 C C . PHE A 1 91 ? -2.309 6.283 -0.961 1.00 96.31 91 PHE A C 1
ATOM 696 O O . PHE A 1 91 ? -1.221 5.987 -1.446 1.00 96.31 91 PHE A O 1
ATOM 703 N N . PHE A 1 92 ? -3.368 6.584 -1.719 1.00 96.38 92 PHE A N 1
ATOM 704 C CA . PHE A 1 92 ? -3.311 6.497 -3.182 1.00 96.38 92 PHE A CA 1
ATOM 705 C C . PHE A 1 92 ? -2.346 7.516 -3.788 1.00 96.38 92 PHE A C 1
ATOM 707 O O . PHE A 1 92 ? -1.598 7.179 -4.701 1.00 96.38 92 PHE A O 1
ATOM 714 N N . THR A 1 93 ? -2.301 8.737 -3.249 1.00 96.62 93 THR A N 1
ATOM 715 C CA . THR A 1 93 ? -1.329 9.750 -3.684 1.00 96.62 93 THR A CA 1
ATOM 716 C C . THR A 1 93 ? 0.105 9.274 -3.448 1.00 96.62 93 THR A C 1
ATOM 718 O O . THR A 1 93 ? 0.930 9.349 -4.356 1.00 96.62 93 THR A O 1
ATOM 721 N N . ALA A 1 94 ? 0.407 8.746 -2.256 1.00 96.94 94 ALA A N 1
ATOM 722 C CA . ALA A 1 94 ? 1.730 8.212 -1.942 1.00 96.94 94 ALA A CA 1
ATOM 723 C C . ALA A 1 94 ? 2.102 7.054 -2.874 1.00 96.94 94 ALA A C 1
ATOM 725 O O . ALA A 1 94 ? 3.206 7.031 -3.412 1.00 96.94 94 ALA A O 1
ATOM 726 N N . LEU A 1 95 ? 1.158 6.146 -3.123 1.00 97.31 95 LEU A N 1
ATOM 727 C CA . LEU A 1 95 ? 1.354 5.000 -4.001 1.00 97.31 95 LEU A CA 1
ATOM 728 C C . LEU A 1 95 ? 1.686 5.437 -5.432 1.00 97.31 95 LEU A C 1
ATOM 730 O O . LEU A 1 95 ? 2.660 4.948 -6.000 1.00 97.31 95 LEU A O 1
ATOM 734 N N . ILE A 1 96 ? 0.947 6.403 -5.988 1.00 97.44 96 ILE A N 1
ATOM 735 C CA . ILE A 1 96 ? 1.218 6.965 -7.320 1.00 97.44 96 ILE A CA 1
ATOM 736 C C . ILE A 1 96 ? 2.613 7.596 -7.374 1.00 97.44 96 ILE A C 1
ATOM 738 O O . ILE A 1 96 ? 3.375 7.307 -8.294 1.00 97.44 96 ILE A O 1
ATOM 742 N N . VAL A 1 97 ? 2.969 8.424 -6.387 1.00 97.31 97 VAL A N 1
ATOM 743 C CA . VAL A 1 97 ? 4.271 9.111 -6.346 1.00 97.31 97 VAL A CA 1
ATOM 744 C C . VAL A 1 97 ? 5.424 8.112 -6.240 1.00 97.31 97 VAL A C 1
ATOM 746 O O . VAL A 1 97 ? 6.406 8.235 -6.967 1.00 97.31 97 VAL A O 1
ATOM 749 N N . ILE A 1 98 ? 5.306 7.098 -5.380 1.00 96.94 98 ILE A N 1
ATOM 750 C CA . ILE A 1 98 ? 6.334 6.062 -5.232 1.00 96.94 98 ILE A CA 1
ATOM 751 C C . ILE A 1 98 ? 6.475 5.262 -6.532 1.00 96.94 98 ILE A C 1
ATOM 753 O O . ILE A 1 98 ? 7.596 5.055 -6.991 1.00 96.94 98 ILE A O 1
ATOM 757 N N . CYS A 1 99 ? 5.364 4.865 -7.165 1.00 96.44 99 CYS A N 1
ATOM 758 C CA . CYS A 1 99 ? 5.402 4.163 -8.452 1.00 96.44 99 CYS A CA 1
ATOM 759 C C . CYS A 1 99 ? 6.029 5.025 -9.555 1.00 96.44 99 CYS A C 1
ATOM 761 O O . CYS A 1 99 ? 6.806 4.520 -10.364 1.00 96.44 99 CYS A O 1
ATOM 763 N N . PHE A 1 100 ? 5.730 6.327 -9.582 1.00 95.31 100 PHE A N 1
ATOM 764 C CA . PHE A 1 100 ? 6.330 7.267 -10.527 1.00 95.31 100 PHE A CA 1
ATOM 765 C C . PHE A 1 100 ? 7.851 7.319 -10.358 1.00 95.31 100 PHE A C 1
ATOM 767 O O . PHE A 1 100 ? 8.581 7.141 -11.330 1.00 95.31 100 PHE A O 1
ATOM 774 N N . ILE A 1 101 ? 8.329 7.505 -9.125 1.00 94.94 101 ILE A N 1
ATOM 775 C CA . ILE A 1 101 ? 9.763 7.584 -8.831 1.00 94.94 101 ILE A CA 1
ATOM 776 C C . ILE A 1 101 ? 10.457 6.261 -9.174 1.00 94.94 101 ILE A C 1
ATOM 778 O O . ILE A 1 101 ? 11.465 6.275 -9.878 1.00 94.94 101 ILE A O 1
ATOM 782 N N . ASP A 1 102 ? 9.923 5.123 -8.721 1.00 94.00 102 ASP A N 1
ATOM 783 C CA . ASP A 1 102 ? 10.578 3.823 -8.910 1.00 94.00 102 ASP A CA 1
ATOM 784 C C . ASP A 1 102 ? 10.614 3.394 -10.385 1.00 94.00 102 ASP A C 1
ATOM 786 O O . ASP A 1 102 ? 11.646 2.935 -10.878 1.00 94.00 102 ASP A O 1
ATOM 790 N N . SER A 1 103 ? 9.527 3.622 -11.132 1.00 91.69 103 SER A N 1
ATOM 791 C CA . SER A 1 103 ? 9.491 3.345 -12.576 1.00 91.69 103 SER A CA 1
ATOM 792 C C . SER A 1 103 ? 10.527 4.169 -13.349 1.00 91.69 103 SER A C 1
ATOM 794 O O . SER A 1 103 ? 11.260 3.615 -14.169 1.00 91.69 103 SER A O 1
ATOM 796 N N . HIS A 1 104 ? 10.665 5.464 -13.048 1.00 91.06 104 HIS A N 1
ATOM 797 C CA . HIS A 1 104 ? 11.659 6.324 -13.696 1.00 91.06 104 HIS A CA 1
ATOM 798 C C . HIS A 1 104 ? 13.090 5.987 -13.280 1.00 91.06 104 HIS A C 1
ATOM 800 O O . HIS A 1 104 ? 13.987 6.014 -14.122 1.00 91.06 104 HIS A O 1
ATOM 806 N N . LEU A 1 105 ? 13.317 5.613 -12.018 1.00 90.25 105 LEU A N 1
ATOM 807 C CA . LEU A 1 105 ? 14.625 5.151 -11.556 1.00 90.25 105 LEU A CA 1
ATOM 808 C C . LEU A 1 105 ? 15.048 3.881 -12.306 1.00 90.25 105 LEU A C 1
ATOM 810 O O . LEU A 1 105 ? 16.175 3.790 -12.792 1.00 90.25 105 LEU A O 1
ATOM 814 N N . LYS A 1 106 ? 14.128 2.922 -12.464 1.00 89.00 106 LYS A N 1
ATOM 815 C CA . LYS A 1 106 ? 14.366 1.707 -13.253 1.00 89.00 106 LYS A CA 1
ATOM 816 C C . LYS A 1 106 ? 14.631 2.037 -14.724 1.00 89.00 106 LYS A C 1
ATOM 818 O O . LYS A 1 106 ? 15.503 1.420 -15.325 1.00 89.00 106 LYS A O 1
ATOM 823 N N . LEU A 1 107 ? 13.957 3.011 -15.325 1.00 87.25 107 LEU A N 1
ATOM 824 C CA . LEU A 1 107 ? 14.286 3.432 -16.693 1.00 87.25 107 LEU A CA 1
ATOM 825 C C . LEU A 1 107 ? 15.678 4.070 -16.781 1.00 87.25 107 LEU A C 1
ATOM 827 O O . LEU A 1 107 ? 16.464 3.682 -17.639 1.00 87.25 107 LEU A O 1
ATOM 831 N N . ALA A 1 108 ? 16.018 4.972 -15.858 1.00 84.25 108 ALA A N 1
ATOM 832 C CA . ALA A 1 108 ? 17.308 5.662 -15.831 1.00 84.25 108 ALA A CA 1
ATOM 833 C C . ALA A 1 108 ? 18.497 4.713 -15.604 1.00 84.25 108 ALA A C 1
ATOM 835 O O . ALA A 1 108 ? 19.577 4.921 -16.149 1.00 84.25 108 ALA A O 1
ATOM 836 N N . GLN A 1 109 ? 18.303 3.643 -14.829 1.00 81.19 109 GLN A N 1
ATOM 837 C CA . GLN A 1 109 ? 19.315 2.601 -14.616 1.00 81.19 109 GLN A CA 1
ATOM 838 C C . GLN A 1 109 ? 19.517 1.688 -15.832 1.00 81.19 109 GLN A C 1
ATOM 840 O O . GLN A 1 109 ? 20.411 0.842 -15.825 1.00 81.19 109 GLN A O 1
ATOM 845 N N . CYS A 1 110 ? 18.682 1.801 -16.864 1.00 76.56 110 CYS A N 1
ATOM 846 C CA . CYS A 1 110 ? 18.806 0.982 -18.053 1.00 76.56 110 CYS A CA 1
ATOM 847 C C . CYS A 1 110 ? 19.860 1.557 -19.006 1.00 76.56 110 CYS A C 1
ATOM 849 O O . CYS A 1 110 ? 19.552 2.323 -19.913 1.00 76.56 110 CYS A O 1
ATOM 851 N N . THR A 1 111 ? 21.117 1.159 -18.823 1.00 64.25 111 THR A N 1
ATOM 852 C CA . THR A 1 111 ? 22.231 1.569 -19.696 1.00 64.25 111 THR A CA 1
ATOM 853 C C . THR A 1 111 ? 22.214 0.896 -21.075 1.00 64.25 111 THR A C 1
ATOM 855 O O . THR A 1 111 ? 22.922 1.340 -21.972 1.00 64.25 111 THR A O 1
ATOM 858 N N . ALA A 1 112 ? 21.398 -0.150 -21.263 1.00 59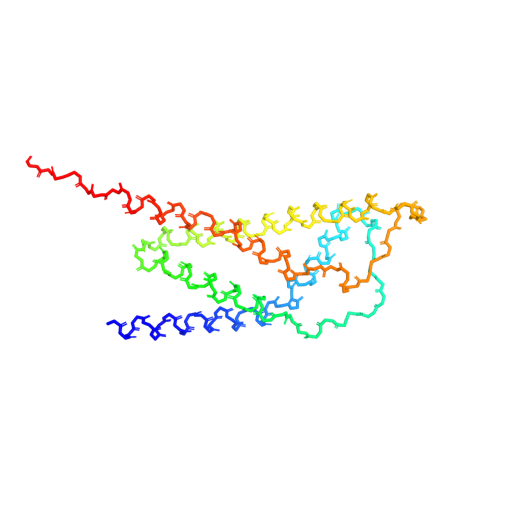.69 112 ALA A N 1
ATOM 859 C CA . ALA A 1 112 ? 21.328 -0.966 -22.481 1.00 59.69 112 ALA A CA 1
ATOM 860 C C . ALA A 1 112 ? 19.891 -1.167 -23.014 1.00 59.69 112 ALA A C 1
ATOM 862 O O . ALA A 1 112 ? 19.601 -2.172 -23.663 1.00 59.69 112 ALA A O 1
ATOM 863 N N . CYS A 1 113 ? 18.962 -0.253 -22.719 1.00 66.62 113 CYS A N 1
ATOM 864 C CA . CYS A 1 113 ? 17.599 -0.348 -23.250 1.00 66.62 113 CYS A CA 1
ATOM 865 C C . CYS A 1 113 ? 17.590 -0.089 -24.764 1.00 66.62 113 CYS A C 1
ATOM 867 O O . CYS A 1 113 ? 17.810 1.041 -25.200 1.00 66.62 113 CYS A O 1
ATOM 869 N N . PHE A 1 114 ? 17.289 -1.120 -25.558 1.00 56.53 114 PHE A N 1
ATOM 870 C CA . PHE A 1 114 ? 16.970 -0.971 -26.978 1.00 56.53 114 PHE A CA 1
ATOM 871 C C . PHE A 1 114 ? 15.700 -0.105 -27.108 1.00 56.53 114 PHE A C 1
ATOM 873 O O . PHE A 1 114 ? 14.681 -0.382 -26.473 1.00 56.53 114 PHE A O 1
ATOM 880 N N . ASP A 1 115 ? 15.785 0.990 -27.864 1.00 68.06 115 ASP A N 1
ATOM 881 C CA . ASP A 1 115 ? 14.690 1.937 -28.148 1.00 68.06 115 ASP A CA 1
ATOM 882 C C . ASP A 1 115 ? 14.053 2.642 -26.933 1.00 68.06 115 ASP A C 1
ATOM 884 O O . ASP A 1 115 ? 12.917 3.115 -26.999 1.00 68.06 115 ASP A O 1
ATOM 888 N N . GLY A 1 116 ? 14.761 2.720 -25.800 1.00 71.88 116 GLY A N 1
ATOM 889 C CA . GLY A 1 116 ? 14.251 3.385 -24.593 1.00 71.88 116 GLY A CA 1
ATOM 890 C C . GLY A 1 116 ? 13.113 2.632 -23.893 1.00 71.88 116 GLY A C 1
ATOM 891 O O . GLY A 1 116 ? 12.426 3.208 -23.050 1.00 71.88 116 GLY A O 1
ATOM 892 N N . ARG A 1 117 ? 12.910 1.346 -24.218 1.00 81.00 117 ARG A N 1
ATOM 893 C CA . ARG A 1 117 ? 11.928 0.473 -23.562 1.00 81.00 117 ARG A CA 1
ATOM 894 C C . ARG A 1 117 ? 12.613 -0.557 -22.673 1.00 81.00 117 ARG A C 1
ATOM 896 O O . ARG A 1 117 ? 13.589 -1.184 -23.0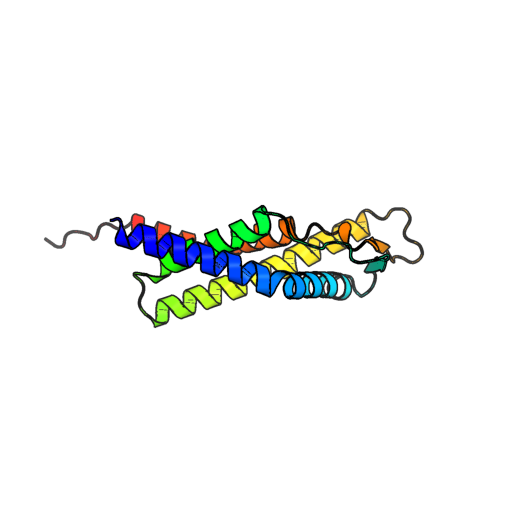77 1.00 81.00 117 ARG A O 1
ATOM 903 N N . ARG A 1 118 ? 12.061 -0.784 -21.479 1.00 85.31 118 ARG A N 1
ATOM 904 C CA . ARG A 1 118 ? 12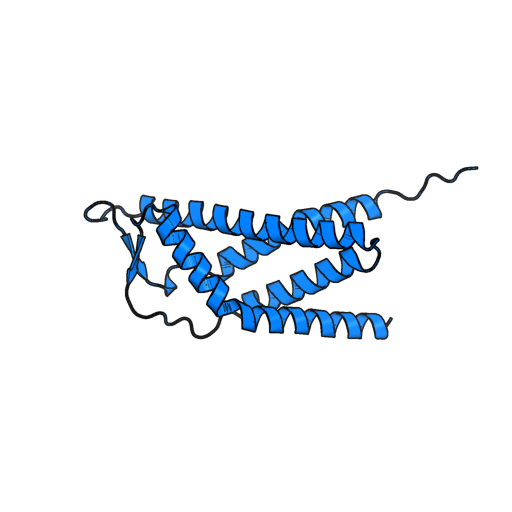.564 -1.755 -20.501 1.00 85.31 118 ARG A CA 1
ATOM 905 C C . ARG A 1 118 ? 11.540 -2.864 -20.274 1.00 85.31 118 ARG A C 1
ATOM 907 O O . ARG A 1 118 ? 10.453 -2.617 -19.755 1.00 85.31 118 ARG A O 1
ATOM 914 N N . GLY A 1 119 ? 11.921 -4.092 -20.617 1.00 86.31 119 GLY A N 1
ATOM 915 C CA . GLY A 1 119 ? 11.212 -5.283 -20.156 1.00 86.31 119 GLY A CA 1
ATOM 916 C C . GLY A 1 119 ? 11.475 -5.487 -18.665 1.00 86.31 119 GLY A C 1
ATOM 917 O O . GLY A 1 119 ? 12.630 -5.471 -18.237 1.00 86.31 119 GLY A O 1
ATOM 918 N N . LEU A 1 120 ? 10.418 -5.641 -17.874 1.00 89.12 120 LEU A N 1
ATOM 919 C CA . LEU A 1 120 ? 10.505 -5.871 -16.435 1.00 89.12 120 LEU A CA 1
ATOM 920 C C . LEU A 1 120 ? 9.823 -7.195 -16.085 1.00 89.12 120 LEU A C 1
ATOM 922 O O . LEU A 1 120 ? 8.704 -7.446 -16.533 1.00 89.12 120 LEU A O 1
ATOM 926 N N . HIS A 1 121 ? 10.449 -8.048 -15.280 1.00 90.12 121 HIS A N 1
ATOM 927 C CA . HIS A 1 121 ? 9.726 -9.200 -14.755 1.00 90.12 121 HIS A CA 1
ATOM 928 C C . HIS A 1 121 ? 8.724 -8.748 -13.692 1.00 90.12 121 HIS A C 1
ATOM 930 O O . HIS A 1 121 ? 8.974 -7.811 -12.933 1.00 90.12 121 HIS A O 1
ATOM 936 N N . TYR A 1 122 ? 7.588 -9.442 -13.600 1.00 86.88 122 TYR A N 1
ATOM 937 C CA . TYR A 1 122 ? 6.556 -9.148 -12.598 1.00 86.88 122 TYR A CA 1
ATOM 938 C C . TYR A 1 122 ? 7.101 -9.139 -11.163 1.00 86.88 122 TYR A C 1
ATOM 940 O O . TYR A 1 122 ? 6.639 -8.342 -10.350 1.00 86.88 122 TYR A O 1
ATOM 948 N N . ASN A 1 123 ? 8.108 -9.973 -10.883 1.00 86.25 123 ASN A N 1
ATOM 949 C CA . ASN A 1 123 ? 8.743 -10.112 -9.572 1.00 86.25 123 ASN A CA 1
ATOM 950 C C . ASN A 1 123 ? 9.836 -9.061 -9.296 1.00 86.25 123 ASN A C 1
ATOM 952 O O . ASN A 1 123 ? 10.316 -8.974 -8.170 1.00 86.25 123 ASN A O 1
ATOM 956 N N . ASP A 1 124 ? 10.223 -8.249 -10.286 1.00 88.62 124 ASP A N 1
ATOM 957 C CA . ASP A 1 124 ? 11.226 -7.188 -10.097 1.00 88.62 124 ASP A CA 1
ATOM 958 C C . ASP A 1 124 ? 10.638 -5.951 -9.396 1.00 88.62 124 ASP A C 1
ATOM 960 O O . ASP A 1 124 ? 11.377 -5.036 -9.007 1.00 88.62 124 ASP A O 1
ATOM 964 N N . ILE A 1 125 ? 9.307 -5.876 -9.278 1.00 90.44 125 ILE A N 1
ATOM 965 C CA . ILE A 1 125 ? 8.615 -4.847 -8.500 1.00 90.44 125 ILE A CA 1
ATOM 966 C C . ILE A 1 125 ? 8.500 -5.321 -7.058 1.00 90.44 125 ILE A C 1
ATOM 968 O O . ILE A 1 125 ? 7.912 -6.360 -6.767 1.00 90.44 125 ILE A O 1
ATOM 972 N N . ASN A 1 126 ? 8.997 -4.502 -6.136 1.00 92.06 126 ASN A N 1
ATOM 973 C CA . ASN A 1 126 ? 8.818 -4.740 -4.713 1.00 92.06 126 ASN A CA 1
ATOM 974 C C . ASN A 1 126 ? 7.467 -4.170 -4.243 1.00 92.06 126 ASN A C 1
ATOM 976 O O . ASN A 1 126 ? 7.403 -3.081 -3.669 1.00 92.06 126 ASN A O 1
ATOM 980 N N . TYR A 1 127 ? 6.379 -4.891 -4.534 1.00 92.00 127 TYR A N 1
ATOM 981 C CA . TYR A 1 127 ? 5.008 -4.467 -4.207 1.00 92.00 127 TYR A CA 1
ATOM 982 C C . TYR A 1 127 ? 4.826 -4.195 -2.711 1.00 92.00 127 TYR A C 1
ATOM 984 O O . TYR A 1 127 ? 4.260 -3.169 -2.331 1.00 92.00 127 TYR A O 1
ATOM 992 N N . ASP A 1 128 ? 5.372 -5.077 -1.874 1.00 92.31 128 ASP A N 1
ATOM 993 C CA . ASP A 1 128 ? 5.269 -4.984 -0.421 1.00 92.31 128 ASP A CA 1
ATOM 994 C C . ASP A 1 128 ? 5.909 -3.696 0.093 1.00 92.31 128 ASP A C 1
ATOM 996 O O . ASP A 1 128 ? 5.308 -2.977 0.891 1.00 92.31 128 ASP A O 1
ATOM 1000 N N . PHE A 1 129 ? 7.101 -3.355 -0.407 1.00 93.31 129 PHE A N 1
ATOM 1001 C CA . PHE A 1 129 ? 7.775 -2.116 -0.033 1.00 93.31 129 PHE A CA 1
ATOM 1002 C C . PHE A 1 129 ? 6.961 -0.879 -0.426 1.00 93.31 129 PHE A C 1
ATOM 1004 O O . PHE A 1 129 ? 6.735 -0.006 0.414 1.00 93.31 129 PHE A O 1
ATOM 1011 N N . ILE A 1 130 ? 6.481 -0.817 -1.674 1.00 95.25 130 ILE A N 1
ATOM 1012 C CA . ILE A 1 130 ? 5.691 0.316 -2.187 1.00 95.25 130 ILE A CA 1
ATOM 1013 C C . ILE A 1 130 ? 4.462 0.547 -1.309 1.00 95.25 130 ILE A C 1
ATOM 1015 O O . ILE A 1 130 ? 4.153 1.675 -0.920 1.00 95.25 130 ILE A O 1
ATOM 1019 N N . GLN A 1 131 ? 3.768 -0.527 -0.959 1.00 94.81 131 GLN A N 1
ATOM 1020 C CA . GLN A 1 131 ? 2.536 -0.465 -0.196 1.00 94.81 131 GLN A CA 1
ATOM 1021 C C . GLN A 1 131 ? 2.750 -0.148 1.276 1.00 94.81 131 GLN A C 1
ATOM 1023 O O . GLN A 1 131 ? 2.062 0.724 1.807 1.00 94.81 131 GLN A O 1
ATOM 1028 N N . VAL A 1 132 ? 3.706 -0.805 1.934 1.00 95.31 132 VAL A N 1
ATOM 1029 C CA . VAL A 1 132 ? 4.039 -0.523 3.336 1.00 95.31 132 VAL A CA 1
ATOM 1030 C C . VAL A 1 132 ? 4.468 0.934 3.478 1.00 95.31 132 VAL A C 1
ATOM 1032 O O . VAL A 1 132 ? 3.978 1.634 4.364 1.00 95.31 132 VAL A O 1
ATOM 1035 N N . LEU A 1 133 ? 5.309 1.430 2.567 1.00 96.19 133 LEU A N 1
ATOM 1036 C CA . LEU A 1 133 ? 5.730 2.827 2.568 1.00 96.19 133 LEU A CA 1
ATOM 1037 C C . LEU A 1 133 ? 4.548 3.780 2.335 1.00 96.19 133 LEU A C 1
ATOM 1039 O O . LEU A 1 133 ? 4.412 4.779 3.043 1.00 96.19 133 LEU A O 1
ATOM 1043 N N . SER A 1 134 ? 3.645 3.441 1.412 1.00 96.69 134 SER A N 1
ATOM 1044 C CA . SER A 1 134 ? 2.422 4.218 1.165 1.00 96.69 134 SER A CA 1
ATOM 1045 C C . SER A 1 134 ? 1.519 4.280 2.400 1.00 96.69 134 SER A C 1
ATOM 1047 O O . SER A 1 134 ? 0.990 5.344 2.719 1.00 96.69 134 SER A O 1
ATOM 1049 N N . ILE A 1 135 ? 1.374 3.177 3.144 1.00 95.25 135 ILE A N 1
ATOM 1050 C CA . ILE A 1 135 ? 0.618 3.137 4.407 1.00 95.25 135 ILE A CA 1
ATOM 1051 C C . ILE A 1 135 ? 1.277 4.018 5.461 1.00 95.25 135 ILE A C 1
ATOM 1053 O O . ILE A 1 135 ? 0.588 4.799 6.117 1.00 95.25 135 ILE A O 1
ATOM 1057 N N . LEU A 1 136 ? 2.598 3.924 5.622 1.00 94.06 136 LEU A N 1
ATOM 1058 C CA . LEU A 1 136 ? 3.328 4.744 6.589 1.00 94.06 136 LEU A CA 1
ATOM 1059 C C . LEU A 1 136 ? 3.114 6.240 6.324 1.00 94.06 136 LEU A C 1
ATOM 1061 O O . LEU A 1 136 ? 2.830 6.993 7.256 1.00 94.06 136 LEU A O 1
ATOM 1065 N N . ILE A 1 137 ? 3.160 6.659 5.056 1.00 93.62 137 ILE A N 1
ATOM 1066 C CA . ILE A 1 137 ? 2.872 8.042 4.654 1.00 93.62 137 ILE A CA 1
ATOM 1067 C C . ILE A 1 137 ? 1.399 8.394 4.925 1.00 93.62 137 ILE A C 1
ATOM 1069 O O . ILE A 1 137 ? 1.104 9.448 5.495 1.00 93.62 137 ILE A O 1
ATOM 1073 N N . ALA A 1 138 ? 0.466 7.502 4.590 1.00 94.00 138 ALA A N 1
ATOM 1074 C CA . ALA A 1 138 ? -0.970 7.707 4.786 1.00 94.00 138 ALA A CA 1
ATOM 1075 C C . ALA A 1 138 ? -1.393 7.824 6.260 1.00 94.00 138 ALA A C 1
ATOM 1077 O O . ALA A 1 138 ? -2.445 8.392 6.564 1.00 94.00 138 ALA A O 1
ATOM 1078 N N . LEU A 1 139 ? -0.582 7.307 7.186 1.00 91.44 139 LEU A N 1
ATOM 1079 C CA . LEU A 1 139 ? -0.810 7.391 8.628 1.00 91.44 139 LEU A CA 1
ATOM 1080 C C . LEU A 1 139 ? -0.378 8.732 9.245 1.00 91.44 139 LEU A C 1
ATOM 1082 O O . LEU A 1 139 ? -0.820 9.059 10.351 1.00 91.44 139 LEU A O 1
ATOM 1086 N N . LEU A 1 140 ? 0.422 9.548 8.549 1.00 87.19 140 LEU A N 1
ATOM 1087 C CA . LEU A 1 140 ? 0.891 10.851 9.049 1.00 87.19 140 LEU A CA 1
ATOM 1088 C C . LEU A 1 140 ? -0.239 11.806 9.498 1.00 87.19 140 LEU A C 1
ATOM 1090 O O . LEU A 1 140 ? -0.106 12.416 10.568 1.00 87.19 140 LEU A O 1
ATOM 1094 N N . PRO A 1 141 ? -1.368 11.945 8.770 1.00 78.94 141 PRO A N 1
ATOM 1095 C CA . PRO A 1 141 ? -2.485 12.784 9.207 1.00 78.94 141 PRO A CA 1
ATOM 1096 C C . PRO A 1 141 ? -3.106 12.296 10.523 1.00 78.94 141 PRO A C 1
ATOM 1098 O O . PRO A 1 141 ? -3.441 13.098 11.399 1.00 78.94 141 PRO A O 1
ATOM 1101 N N . SER A 1 142 ? -3.208 10.975 10.691 1.00 77.25 142 SER A N 1
ATOM 1102 C CA . SER A 1 142 ? -3.743 10.333 11.897 1.00 77.25 142 SER A CA 1
ATOM 1103 C C . SER A 1 142 ? -2.833 10.558 13.106 1.00 77.25 142 SER A C 1
ATOM 1105 O O . SER A 1 142 ? -3.322 10.823 14.207 1.00 77.25 142 SER A O 1
ATOM 1107 N N . LEU A 1 143 ? -1.511 10.551 12.896 1.00 69.56 143 LEU A N 1
ATOM 1108 C CA . LEU A 1 143 ? -0.529 10.857 13.935 1.00 69.56 143 LEU A CA 1
ATOM 1109 C C . LEU A 1 143 ? -0.612 12.319 14.388 1.00 69.56 143 LEU A C 1
ATOM 1111 O O . LEU A 1 143 ? -0.647 12.569 15.590 1.00 69.56 143 LEU A O 1
ATOM 1115 N N . LYS A 1 144 ? -0.726 13.299 13.479 1.00 65.56 144 LYS A N 1
ATOM 1116 C CA . LYS A 1 144 ? -0.845 14.719 13.878 1.00 65.56 144 LYS A CA 1
ATOM 1117 C C . LYS A 1 144 ? -2.022 14.964 14.822 1.00 65.56 144 LYS A C 1
ATOM 1119 O O . LYS A 1 144 ? -1.867 15.679 15.809 1.00 65.56 144 LYS A O 1
ATOM 1124 N N . ARG A 1 145 ? -3.176 14.340 14.566 1.00 61.88 145 ARG A N 1
ATOM 1125 C CA . ARG A 1 145 ? -4.363 14.453 15.430 1.00 61.88 145 ARG A CA 1
ATOM 1126 C C . ARG A 1 145 ? -4.167 13.786 16.795 1.00 61.88 145 ARG A C 1
ATOM 1128 O O . ARG A 1 145 ? -4.725 14.247 17.788 1.00 61.88 145 ARG A O 1
ATOM 1135 N N . PHE A 1 146 ? -3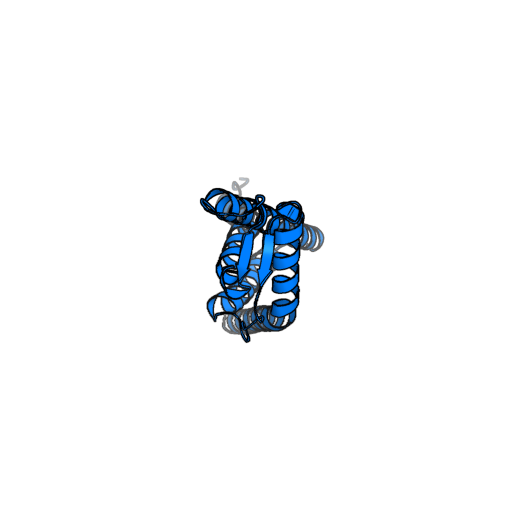.375 12.718 16.853 1.00 55.00 146 PHE A N 1
ATOM 1136 C CA . PHE A 1 146 ? -2.961 12.105 18.113 1.00 55.00 146 PHE A CA 1
ATOM 1137 C C . PHE A 1 146 ? -2.043 13.047 18.909 1.00 55.00 146 PHE A C 1
ATOM 1139 O O . PHE A 1 146 ? -2.295 13.303 20.084 1.00 55.00 146 PHE A O 1
ATOM 1146 N N . TRP A 1 147 ? -1.047 13.650 18.255 1.00 51.84 147 TRP A N 1
ATOM 1147 C CA . TRP A 1 147 ? -0.098 14.575 18.882 1.00 51.84 147 TRP A CA 1
ATOM 1148 C C . TRP A 1 147 ? -0.740 15.879 19.373 1.00 51.84 147 TRP A C 1
ATOM 1150 O O . TRP A 1 147 ? -0.451 16.318 20.486 1.00 51.84 147 TRP A O 1
ATOM 1160 N N . THR A 1 148 ? -1.652 16.487 18.607 1.00 55.69 148 THR A N 1
ATOM 1161 C CA . THR A 1 148 ? -2.364 17.700 19.056 1.00 55.69 148 THR A CA 1
ATOM 1162 C C . THR A 1 148 ? -3.288 17.427 20.240 1.00 55.69 148 THR A C 1
ATOM 1164 O O . THR A 1 148 ? -3.460 18.292 21.094 1.00 55.69 148 THR A O 1
ATOM 1167 N N . LYS A 1 149 ? -3.835 16.210 20.343 1.00 49.69 149 LYS A N 1
ATOM 1168 C CA . LYS A 1 149 ? -4.683 15.786 21.464 1.00 49.69 149 LYS A CA 1
ATOM 1169 C C . LYS A 1 149 ? -3.899 15.515 22.752 1.00 49.69 149 LYS A C 1
ATOM 1171 O O . LYS A 1 149 ? -4.444 15.714 23.831 1.00 49.69 149 LYS A O 1
ATOM 1176 N N . VAL A 1 150 ? -2.643 15.077 22.659 1.00 53.94 150 VAL A N 1
ATOM 1177 C CA . VAL A 1 150 ? -1.776 14.832 23.829 1.00 53.94 150 VAL A CA 1
ATOM 1178 C C . VAL A 1 150 ? -1.221 16.139 24.417 1.00 53.94 150 VAL A C 1
ATOM 1180 O O . VAL A 1 150 ? -0.911 16.190 25.603 1.00 53.94 150 VAL A O 1
ATOM 1183 N N . ARG A 1 151 ? -1.132 17.219 23.626 1.00 46.16 151 ARG A N 1
ATOM 1184 C CA . ARG A 1 151 ? -0.446 18.465 24.020 1.00 46.16 151 ARG A CA 1
ATOM 1185 C C . ARG A 1 151 ? -1.331 19.565 24.627 1.00 46.16 151 ARG A C 1
ATOM 1187 O O . ARG A 1 151 ? -0.814 20.638 24.906 1.00 46.16 151 ARG A O 1
ATOM 1194 N N . MET A 1 152 ? -2.626 19.335 24.853 1.00 41.75 152 MET A N 1
ATOM 1195 C CA . MET A 1 152 ? -3.499 20.325 25.506 1.00 41.75 152 MET A CA 1
ATOM 1196 C C . MET A 1 152 ? -4.230 19.727 26.716 1.00 41.75 152 MET A C 1
ATOM 1198 O O . MET A 1 152 ? -5.362 19.262 26.572 1.00 41.75 152 MET A O 1
ATOM 1202 N N . PRO A 1 153 ? -3.637 19.755 27.926 1.00 46.34 153 PRO A N 1
ATOM 1203 C CA . PRO A 1 153 ? -4.453 19.911 29.122 1.00 46.34 153 PRO A CA 1
ATOM 1204 C C . PRO A 1 153 ? -5.172 21.263 29.010 1.00 46.34 153 PRO A C 1
ATOM 1206 O O . PRO A 1 153 ? -4.550 22.282 28.709 1.00 46.34 153 PRO A O 1
ATOM 1209 N N . ALA A 1 154 ? -6.495 21.258 29.162 1.00 52.38 154 ALA A N 1
ATOM 1210 C CA . ALA A 1 154 ? -7.291 22.479 29.135 1.00 52.38 154 ALA A CA 1
ATOM 1211 C C . ALA A 1 154 ? -6.740 23.481 30.168 1.00 52.38 154 ALA A C 1
ATOM 1213 O O . ALA A 1 154 ? -6.422 23.059 31.284 1.00 52.38 154 ALA A O 1
ATOM 1214 N N . PRO A 1 155 ? -6.627 24.784 29.851 1.00 48.25 155 PRO A N 1
ATOM 1215 C CA . PRO A 1 155 ? -6.396 25.769 30.893 1.00 48.25 155 PRO A CA 1
ATOM 1216 C C . PRO A 1 155 ? -7.578 25.699 31.863 1.00 48.25 155 PRO A C 1
ATOM 1218 O O . PRO A 1 155 ? -8.731 25.864 31.455 1.00 48.25 155 PRO A O 1
ATOM 1221 N N . ASN A 1 156 ? -7.282 25.407 33.132 1.00 52.12 156 ASN A N 1
ATOM 1222 C CA . ASN A 1 156 ? -8.224 25.574 34.230 1.00 52.12 156 ASN A CA 1
ATOM 1223 C C . ASN A 1 156 ? -8.779 26.997 34.139 1.00 52.12 156 ASN A C 1
ATOM 1225 O O . ASN A 1 156 ? -8.038 27.964 34.308 1.00 52.12 156 ASN A O 1
ATOM 1229 N N . LYS A 1 157 ? -10.072 27.120 33.843 1.00 46.62 157 LYS A N 1
ATOM 1230 C CA . LYS A 1 157 ? -10.791 28.361 34.101 1.00 46.62 157 LYS A CA 1
ATOM 1231 C C . LYS A 1 157 ? -11.068 28.378 35.601 1.00 46.62 157 LYS A C 1
ATOM 1233 O O . LYS A 1 157 ? -11.917 27.618 36.060 1.00 46.62 157 LYS A O 1
ATOM 1238 N N . VAL A 1 158 ? -10.257 29.145 36.327 1.00 57.88 158 VAL A N 1
ATOM 1239 C CA . VAL A 1 158 ? -10.555 29.620 37.686 1.00 57.88 158 VAL A CA 1
ATOM 1240 C C . VAL A 1 158 ? -11.482 30.818 37.557 1.00 57.88 158 VAL A C 1
ATOM 1242 O O . VAL A 1 158 ? -11.222 31.637 36.645 1.00 57.88 158 VAL A O 1
#

Secondary structure (DSSP, 8-state):
-HHHHHHHHHHHHHHHHHHHHHHHHHHHHHHHHHHHHTTT-EEEES-----S--HHHHHHHHHHHHHHHHHHTTS-HHHHHHHHHHHHHHHHHHHHHHHHHHHHHHHHT-TT-GGG-EEEEGGGS-HHHHHHHHHHHHTHHHHHHHHHHHS-PPP---

Foldseek 3Di:
DVVVVVVLVVQLVVQLVVLVVCVVVLLVVLVVLLCVLLVNLEDEDDDQPCPDDDPLSSNLSSVLSSLLCVLPVPDDPVVSVVLVVQLVVQLVVQLSVLSNVVSVVVLVPCPPDDPSHDYDYSVNDPSSVSNSVSNVRSCVVSVVSVVVVVPDPDPPPD

Sequence (158 aa):
MIKRAIIGILIFLVGVATAVLLEQSLRVFIQDLYKSLSGQSIYFVGKDFNLFASPIYYCSFGILALVLWSATAKAEKKGSIALLLLTAVAFFTALIVICFIDSHLKLAQCTACFDGRRGLHYNDINYDFIQVLSILIALLPSLKRFWTKVRMPAPNKV

Organism: NCBI:txid2589816

pLDDT: mean 85.87, std 13.49, range [41.75, 97.56]